Protein AF-A0A965HXW5-F1 (afdb_monomer_lite)

Secondary structure (DSSP, 8-state):
-BTTB------EEEEEEE-SSS-EEEEEE-SS--TT-----SPPTT--TT-B--------

Structure (mmCIF, N/CA/C/O backbone):
data_AF-A0A965HXW5-F1
#
_entry.id   AF-A0A965HXW5-F1
#
loop_
_atom_site.group_PDB
_atom_site.id
_atom_site.type_symbol
_atom_site.label_atom_id
_atom_site.label_alt_id
_atom_site.label_comp_id
_atom_site.label_asym_id
_atom_site.label_entity_id
_atom_site.label_seq_id
_atom_site.pdbx_PDB_ins_code
_atom_site.Cartn_x
_atom_site.Cartn_y
_atom_site.Cartn_z
_atom_site.occupancy
_atom_site.B_iso_or_equiv
_atom_site.auth_seq_id
_atom_site.auth_comp_id
_atom_site.auth_asym_id
_atom_site.auth_atom_id
_atom_site.pdbx_PDB_model_num
ATOM 1 N N . ILE A 1 1 ? -6.404 -0.886 2.722 1.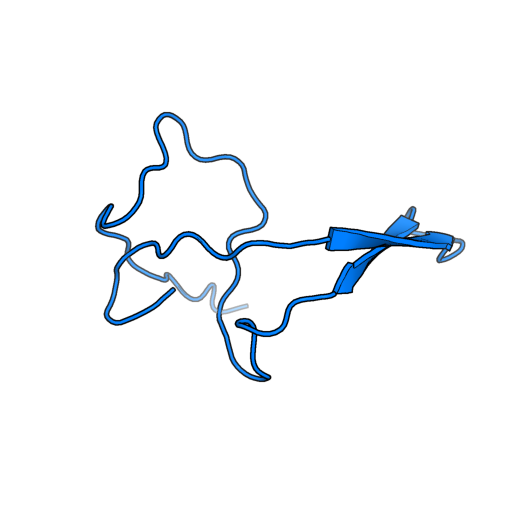00 88.00 1 ILE A N 1
ATOM 2 C CA . ILE A 1 1 ? -7.232 -0.700 3.943 1.00 88.00 1 ILE A CA 1
ATOM 3 C C . ILE A 1 1 ? -8.651 -1.025 3.529 1.00 88.00 1 ILE A C 1
ATOM 5 O O . ILE A 1 1 ? -9.069 -0.492 2.510 1.00 88.00 1 ILE A O 1
ATOM 9 N N . SER A 1 2 ? -9.350 -1.879 4.270 1.00 91.62 2 SER A N 1
ATOM 10 C CA . SER A 1 2 ? -10.712 -2.313 3.938 1.00 91.62 2 SER A CA 1
ATOM 11 C C . SER A 1 2 ? -11.597 -2.137 5.164 1.00 91.62 2 SER A C 1
ATOM 13 O O . SER A 1 2 ? -11.186 -2.501 6.266 1.00 91.62 2 SER A O 1
ATOM 15 N N . ASP A 1 3 ? -12.750 -1.487 5.006 1.00 91.44 3 ASP A N 1
ATOM 16 C CA . ASP A 1 3 ? -13.730 -1.246 6.077 1.00 91.44 3 ASP A CA 1
ATOM 17 C C . ASP A 1 3 ? -13.132 -0.693 7.390 1.00 91.44 3 ASP A C 1
ATOM 19 O O . ASP A 1 3 ? -13.481 -1.103 8.501 1.00 91.44 3 ASP A O 1
ATOM 23 N N . GLY A 1 4 ? -12.177 0.239 7.278 1.00 92.31 4 GLY A N 1
ATOM 24 C CA . GLY A 1 4 ? -11.505 0.843 8.438 1.00 92.31 4 GLY A CA 1
ATOM 25 C C . GLY A 1 4 ? -10.581 -0.116 9.199 1.00 92.31 4 GLY A C 1
ATOM 26 O O . GLY A 1 4 ? -10.294 0.091 10.382 1.00 92.31 4 GLY A O 1
ATOM 27 N N . ARG A 1 5 ? -10.115 -1.190 8.554 1.00 92.12 5 ARG A N 1
ATOM 28 C CA . ARG A 1 5 ? -9.153 -2.143 9.116 1.00 92.12 5 ARG A CA 1
ATOM 29 C C . ARG A 1 5 ? -7.951 -2.349 8.203 1.00 92.12 5 ARG A C 1
ATOM 31 O O . ARG A 1 5 ? -8.028 -2.251 6.974 1.00 92.12 5 ARG A O 1
ATOM 38 N N . LEU A 1 6 ? -6.809 -2.629 8.829 1.00 93.25 6 LEU A N 1
ATOM 39 C CA . LEU A 1 6 ? -5.617 -3.060 8.111 1.00 93.25 6 LEU A CA 1
ATOM 40 C C . LEU A 1 6 ? -5.806 -4.484 7.603 1.00 93.25 6 LEU A C 1
ATOM 42 O O . LEU A 1 6 ? -6.077 -5.399 8.375 1.00 93.25 6 LEU A O 1
ATOM 46 N N . GLU A 1 7 ? -5.576 -4.667 6.313 1.00 92.81 7 GLU A N 1
ATOM 47 C CA . GLU A 1 7 ? -5.480 -5.980 5.692 1.00 92.81 7 GLU A CA 1
ATOM 48 C C . GLU A 1 7 ? -4.041 -6.216 5.263 1.00 92.81 7 GLU A C 1
ATOM 50 O O . GLU A 1 7 ? -3.368 -5.313 4.752 1.00 92.81 7 GLU A O 1
ATOM 55 N N . ARG A 1 8 ? -3.548 -7.434 5.499 1.00 90.62 8 ARG A N 1
ATOM 56 C CA . ARG A 1 8 ? -2.206 -7.806 5.069 1.00 90.62 8 ARG A CA 1
ATOM 57 C C . ARG A 1 8 ? -2.266 -8.245 3.61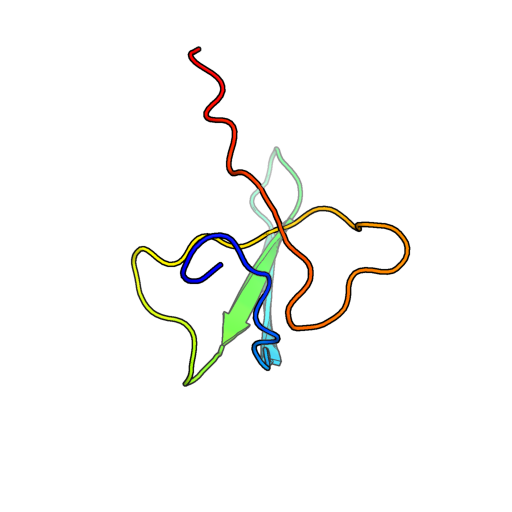4 1.00 90.62 8 ARG A C 1
ATOM 59 O O . ARG A 1 8 ? -2.793 -9.305 3.308 1.00 90.62 8 ARG A O 1
ATOM 66 N N . VAL A 1 9 ? -1.624 -7.474 2.747 1.00 91.69 9 VAL A N 1
ATOM 67 C CA . VAL A 1 9 ? -1.447 -7.824 1.336 1.00 91.69 9 VAL A CA 1
ATOM 68 C C . VAL A 1 9 ? -0.017 -8.292 1.098 1.00 91.69 9 VAL A C 1
ATOM 70 O O . VAL A 1 9 ? 0.942 -7.679 1.578 1.00 91.69 9 VAL A O 1
ATOM 73 N N . ARG A 1 10 ? 0.148 -9.388 0.351 1.00 91.31 10 ARG A N 1
ATOM 74 C CA . ARG A 1 10 ? 1.474 -9.847 -0.066 1.00 91.31 10 ARG A CA 1
ATOM 75 C C . ARG A 1 10 ? 1.931 -9.038 -1.276 1.00 91.31 10 ARG A C 1
ATOM 77 O O . ARG A 1 10 ? 1.265 -8.989 -2.309 1.00 91.31 10 ARG A O 1
ATOM 84 N N . LEU A 1 11 ? 3.106 -8.431 -1.148 1.00 92.38 11 LEU A N 1
ATOM 85 C CA . LEU A 1 11 ? 3.755 -7.669 -2.209 1.00 92.38 11 LEU A CA 1
ATOM 86 C C . LEU A 1 11 ? 5.081 -8.325 -2.585 1.00 92.38 11 LEU A C 1
ATOM 88 O O . LEU A 1 11 ? 5.804 -8.829 -1.726 1.00 92.38 11 LEU A O 1
ATOM 92 N N . THR A 1 12 ? 5.426 -8.256 -3.867 1.00 95.56 12 THR A N 1
ATOM 93 C CA . THR A 1 12 ? 6.764 -8.583 -4.367 1.00 95.56 12 THR A CA 1
ATOM 94 C C . THR A 1 12 ? 7.399 -7.315 -4.912 1.00 95.56 12 THR A C 1
ATOM 96 O O . THR A 1 12 ? 6.844 -6.691 -5.814 1.00 95.56 12 THR A O 1
ATOM 99 N N . ARG A 1 13 ? 8.566 -6.919 -4.395 1.00 93.62 13 ARG A N 1
ATOM 100 C CA . ARG A 1 13 ? 9.341 -5.826 -4.993 1.00 93.62 13 ARG A CA 1
ATOM 101 C C . ARG A 1 13 ? 9.980 -6.336 -6.280 1.00 93.62 13 ARG A C 1
ATOM 103 O O . ARG A 1 13 ? 10.754 -7.286 -6.244 1.00 93.62 13 ARG A O 1
ATOM 110 N N . VAL A 1 14 ? 9.642 -5.718 -7.404 1.00 96.00 14 VAL A N 1
ATOM 111 C CA . VAL A 1 14 ? 10.098 -6.141 -8.739 1.00 96.00 14 VAL A CA 1
ATOM 112 C C . VAL A 1 14 ? 11.087 -5.165 -9.365 1.00 96.00 14 VAL A C 1
ATOM 114 O O . VAL A 1 14 ? 11.642 -5.455 -10.420 1.00 96.00 14 VAL A O 1
ATOM 117 N N . GLY A 1 15 ? 11.337 -4.023 -8.727 1.00 94.12 15 GLY A N 1
ATOM 118 C CA . GLY A 1 15 ? 12.357 -3.102 -9.196 1.00 94.12 15 GLY A CA 1
ATOM 119 C C . GLY A 1 15 ? 12.395 -1.788 -8.441 1.00 94.12 15 GLY A C 1
ATOM 120 O O . GLY A 1 15 ? 11.726 -1.588 -7.424 1.00 94.12 15 GLY A O 1
ATOM 121 N N . GLU A 1 16 ? 13.205 -0.894 -8.982 1.00 92.50 16 GLU A N 1
ATOM 122 C CA . GLU A 1 16 ? 13.400 0.458 -8.497 1.00 92.50 16 GLU A CA 1
ATOM 123 C C . GLU A 1 16 ? 13.677 1.371 -9.685 1.00 92.50 16 GLU A C 1
ATOM 125 O O . GLU A 1 16 ? 14.379 0.984 -10.620 1.00 92.50 16 GLU A O 1
ATOM 130 N N . TYR A 1 17 ? 13.135 2.579 -9.641 1.00 89.81 17 TYR A N 1
ATOM 131 C CA . TYR A 1 17 ? 13.372 3.608 -10.636 1.00 89.81 17 TYR A CA 1
ATOM 132 C C . TYR A 1 17 ? 13.931 4.853 -9.953 1.00 89.81 17 TYR A C 1
ATOM 134 O O . TYR A 1 17 ? 13.328 5.385 -9.021 1.00 89.81 17 TYR A O 1
ATOM 142 N N . ARG A 1 18 ? 15.097 5.326 -10.402 1.00 85.75 18 ARG A N 1
ATOM 143 C CA . ARG A 1 18 ? 15.681 6.579 -9.903 1.00 85.75 18 ARG A CA 1
ATOM 144 C C . ARG A 1 18 ? 14.943 7.744 -10.550 1.00 85.75 18 ARG A C 1
ATOM 146 O O . ARG A 1 18 ? 14.970 7.870 -11.769 1.00 85.75 18 ARG A O 1
ATOM 153 N N . ASN A 1 19 ? 14.322 8.603 -9.746 1.00 81.81 19 ASN A N 1
ATOM 154 C CA . ASN A 1 19 ? 13.506 9.714 -10.251 1.00 81.81 19 ASN A CA 1
ATOM 155 C C . ASN A 1 19 ? 14.289 11.037 -10.397 1.00 81.81 19 ASN A C 1
ATOM 157 O O . ASN A 1 19 ? 13.694 12.095 -10.574 1.00 81.81 19 ASN A O 1
ATOM 161 N N . GLY A 1 20 ? 15.623 10.980 -10.343 1.00 77.81 20 GLY A N 1
ATOM 162 C CA . GLY A 1 20 ? 16.492 12.149 -10.468 1.00 77.81 20 GLY A CA 1
ATOM 163 C C . GLY A 1 20 ? 16.586 12.948 -9.168 1.00 77.81 20 GLY A C 1
ATOM 164 O O . GLY A 1 20 ? 17.515 12.727 -8.396 1.00 77.81 20 GLY A O 1
ATOM 165 N N . GLU A 1 21 ? 15.652 13.874 -8.947 1.00 68.38 21 GLU A N 1
ATOM 166 C CA . GLU A 1 21 ? 15.736 14.910 -7.900 1.00 68.38 21 GLU A CA 1
ATOM 167 C C . GLU A 1 21 ? 15.201 14.492 -6.518 1.00 68.38 21 GLU A C 1
ATOM 169 O O . GLU A 1 21 ? 15.618 15.062 -5.514 1.00 68.38 21 GLU A O 1
ATOM 174 N N . TRP A 1 22 ? 14.316 13.491 -6.430 1.00 65.62 22 TRP A N 1
ATOM 175 C CA . TRP A 1 22 ? 13.517 13.209 -5.221 1.00 65.62 22 TRP A CA 1
ATOM 176 C C . TRP A 1 22 ? 13.694 11.773 -4.699 1.00 65.62 22 TRP A C 1
ATOM 178 O O . TRP A 1 22 ? 12.813 11.217 -4.043 1.00 65.62 22 TRP A O 1
ATOM 188 N N . GLY A 1 23 ? 14.836 11.150 -5.003 1.00 78.50 23 GLY A N 1
ATOM 189 C CA . GLY A 1 23 ? 15.184 9.801 -4.556 1.00 78.50 23 GLY A CA 1
ATOM 190 C C . GLY A 1 23 ? 14.806 8.695 -5.545 1.00 78.50 23 GLY A C 1
ATOM 191 O O . GLY A 1 23 ? 15.091 8.766 -6.745 1.00 78.50 23 GLY A O 1
ATOM 192 N N . SER A 1 24 ? 14.244 7.603 -5.031 1.00 87.69 24 SER A N 1
ATOM 193 C CA . SER A 1 24 ? 13.892 6.438 -5.835 1.00 87.69 24 SER A CA 1
ATOM 194 C C . SER A 1 24 ? 12.472 5.963 -5.576 1.00 87.69 24 SER A C 1
ATOM 196 O O . SER A 1 24 ? 11.952 6.007 -4.464 1.00 87.69 24 SER A O 1
ATOM 198 N N . TRP A 1 25 ? 11.824 5.511 -6.643 1.00 90.19 25 TRP A N 1
ATOM 199 C CA . TRP A 1 25 ? 10.529 4.856 -6.585 1.00 90.19 25 TRP A CA 1
ATOM 200 C C . TRP A 1 25 ? 10.741 3.354 -6.542 1.00 90.19 25 TRP A C 1
ATOM 202 O O . TRP A 1 25 ? 11.444 2.796 -7.382 1.00 90.19 25 TRP A O 1
ATOM 212 N N . SER A 1 26 ? 10.120 2.684 -5.576 1.00 90.12 26 SER A N 1
ATOM 213 C CA . SER A 1 26 ? 10.093 1.223 -5.545 1.00 90.12 26 SER A CA 1
ATOM 214 C C . SER A 1 26 ? 8.908 0.711 -6.353 1.00 90.12 26 SER A C 1
ATOM 216 O O . SER A 1 26 ? 7.788 1.187 -6.186 1.00 90.12 26 SER A O 1
ATOM 218 N N . LEU A 1 27 ? 9.155 -0.275 -7.213 1.00 92.25 27 LEU A N 1
ATOM 219 C CA . LEU A 1 27 ? 8.119 -0.932 -7.998 1.00 92.25 27 LEU A CA 1
ATOM 220 C C . LEU A 1 27 ? 7.720 -2.245 -7.324 1.00 92.25 27 LEU A C 1
ATOM 222 O O . LEU A 1 27 ? 8.567 -3.107 -7.066 1.00 92.25 27 LEU A O 1
ATOM 226 N N . PHE A 1 28 ? 6.424 -2.408 -7.078 1.00 92.69 28 PHE A N 1
ATOM 227 C CA . PHE A 1 28 ? 5.849 -3.600 -6.463 1.00 92.69 28 PHE A CA 1
ATOM 228 C C . PHE A 1 28 ? 4.842 -4.267 -7.400 1.00 92.69 28 PHE A C 1
ATOM 230 O O . PHE A 1 28 ? 4.180 -3.608 -8.197 1.00 92.69 28 PHE A O 1
ATOM 237 N N . ARG A 1 29 ? 4.726 -5.589 -7.282 1.00 93.94 29 ARG A N 1
ATOM 238 C CA . ARG A 1 29 ? 3.705 -6.415 -7.924 1.00 93.94 29 ARG A CA 1
ATOM 239 C C . ARG A 1 29 ? 2.890 -7.132 -6.855 1.00 93.94 29 ARG A C 1
ATOM 241 O O . ARG A 1 29 ? 3.456 -7.630 -5.879 1.00 93.94 29 ARG A O 1
ATOM 248 N N . SER A 1 30 ? 1.585 -7.212 -7.075 1.00 94.25 30 SER A N 1
ATOM 249 C CA . SER A 1 30 ? 0.642 -7.977 -6.264 1.00 94.25 30 SER A CA 1
ATOM 250 C C . SER A 1 30 ? -0.522 -8.429 -7.136 1.00 94.25 30 SER A C 1
ATOM 252 O O . SER A 1 30 ? -0.858 -7.743 -8.099 1.00 94.25 30 SER A O 1
ATOM 254 N N . GLU A 1 31 ? -1.107 -9.573 -6.801 1.00 94.00 31 GLU A N 1
ATOM 255 C CA . GLU A 1 31 ? -2.364 -10.047 -7.394 1.00 94.00 31 GLU A CA 1
ATOM 256 C C . GLU A 1 31 ? -3.582 -9.557 -6.591 1.00 94.00 31 GLU A C 1
ATOM 258 O O . GLU A 1 31 ? -4.688 -9.495 -7.123 1.00 94.00 31 GLU A O 1
ATOM 263 N N . ASP A 1 32 ? -3.360 -9.144 -5.338 1.00 92.69 32 ASP A N 1
ATOM 264 C CA . ASP A 1 32 ? -4.414 -8.775 -4.390 1.00 92.69 32 ASP A CA 1
ATOM 265 C C . ASP A 1 32 ? -4.633 -7.254 -4.303 1.00 92.69 32 ASP A C 1
ATOM 267 O O . ASP A 1 32 ? -5.683 -6.818 -3.837 1.00 92.69 32 ASP A O 1
ATOM 271 N N . LEU A 1 33 ? -3.665 -6.443 -4.754 1.00 91.69 33 LEU A N 1
ATOM 272 C CA . LEU A 1 33 ? -3.758 -4.978 -4.75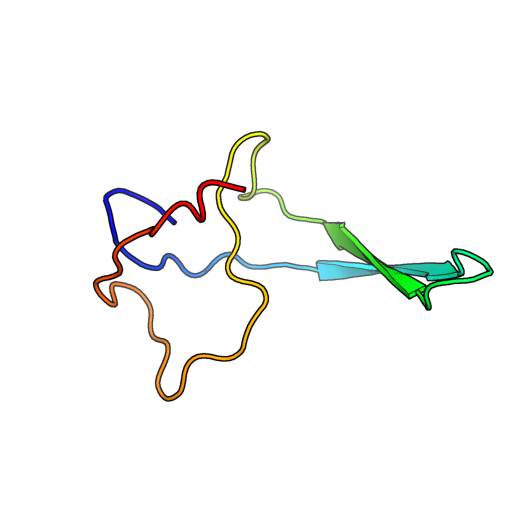6 1.00 91.69 33 LEU A CA 1
ATOM 273 C C . LEU A 1 33 ? -4.418 -4.466 -6.043 1.00 91.69 33 LEU A C 1
ATOM 275 O O . LEU A 1 33 ? -3.974 -4.787 -7.149 1.00 91.69 33 LEU A O 1
ATOM 279 N N . LYS A 1 34 ? -5.434 -3.616 -5.904 1.00 92.31 34 LYS A N 1
ATOM 280 C CA . LYS A 1 34 ? -6.212 -3.048 -7.010 1.00 92.31 34 LYS A CA 1
ATOM 281 C C . LYS A 1 34 ? -6.097 -1.520 -7.060 1.00 92.31 34 LYS A C 1
ATOM 283 O O . LYS A 1 34 ? -5.822 -0.874 -6.048 1.00 92.31 34 LYS A O 1
ATOM 288 N N . PRO A 1 35 ? -6.310 -0.902 -8.238 1.00 91.81 35 PRO A N 1
ATOM 289 C CA . PRO A 1 35 ? -6.412 0.550 -8.331 1.00 91.81 35 PRO A CA 1
ATOM 290 C C . PRO A 1 35 ? -7.485 1.097 -7.381 1.00 91.81 35 PRO A C 1
ATOM 292 O O . PRO A 1 35 ? -8.597 0.576 -7.344 1.00 91.81 35 PRO A O 1
ATOM 295 N N . GLY A 1 36 ? -7.148 2.159 -6.647 1.00 90.69 36 GLY A N 1
ATOM 296 C CA . GLY A 1 36 ? -8.024 2.769 -5.640 1.00 90.69 36 GLY A CA 1
ATOM 297 C C . GLY A 1 36 ? -7.801 2.263 -4.212 1.00 90.69 36 GLY A C 1
ATOM 298 O O . GLY A 1 36 ? -8.294 2.891 -3.278 1.00 90.69 36 GLY A O 1
ATOM 299 N N . ASP A 1 37 ? -7.022 1.195 -4.018 1.00 91.88 37 ASP A N 1
ATOM 300 C CA . ASP A 1 37 ? -6.689 0.719 -2.677 1.00 91.88 37 ASP A CA 1
ATOM 301 C C . ASP A 1 37 ? -5.825 1.731 -1.917 1.00 91.88 37 ASP A C 1
ATOM 303 O O . ASP A 1 37 ? -4.820 2.245 -2.415 1.00 91.88 37 ASP A O 1
ATOM 307 N N . ILE A 1 38 ? -6.181 1.964 -0.654 1.00 91.44 38 ILE A N 1
ATOM 308 C CA . ILE A 1 38 ? -5.393 2.803 0.249 1.00 91.44 38 ILE A CA 1
ATOM 309 C C . ILE A 1 38 ? -4.284 1.957 0.878 1.00 91.44 38 ILE A C 1
ATOM 311 O O . ILE A 1 38 ? -4.555 0.972 1.582 1.00 91.44 38 ILE A O 1
ATOM 315 N N . VAL A 1 39 ? -3.037 2.375 0.656 1.00 90.38 39 VAL A N 1
ATOM 316 C CA . VAL A 1 39 ? -1.830 1.728 1.180 1.00 90.38 39 VAL A CA 1
ATOM 317 C C . VAL A 1 39 ? -1.208 2.593 2.267 1.00 90.38 39 VAL A C 1
ATOM 319 O O . VAL A 1 39 ? -0.904 3.764 2.059 1.00 90.38 39 VAL A O 1
ATOM 322 N N . LEU A 1 40 ? -0.967 1.988 3.426 1.00 88.56 40 LEU A N 1
ATOM 323 C CA . LEU A 1 40 ? -0.172 2.600 4.478 1.00 88.56 40 LEU A CA 1
ATOM 324 C C . LEU A 1 40 ? 1.319 2.421 4.153 1.00 88.56 40 LEU A C 1
ATOM 326 O O . LEU A 1 40 ? 1.806 1.295 4.087 1.00 88.56 40 LEU A O 1
ATOM 330 N N . THR A 1 41 ? 2.041 3.523 3.960 1.00 85.50 41 THR A N 1
ATOM 331 C CA . THR A 1 41 ? 3.474 3.519 3.608 1.00 85.50 41 THR A CA 1
ATOM 332 C C . THR A 1 41 ? 4.402 3.730 4.808 1.00 85.50 41 THR A C 1
ATOM 334 O O . THR A 1 41 ? 5.588 3.419 4.730 1.00 85.50 41 THR A O 1
ATOM 337 N N . GLY A 1 42 ? 3.873 4.240 5.924 1.00 81.94 42 GLY A N 1
ATOM 338 C CA . GLY A 1 42 ? 4.602 4.412 7.179 1.00 81.94 42 GLY A CA 1
ATOM 339 C C . GLY A 1 42 ? 4.578 3.159 8.056 1.00 81.94 42 GLY A C 1
ATOM 340 O O . GLY A 1 42 ? 3.655 2.347 7.991 1.00 81.94 42 GLY A O 1
ATOM 341 N N . GLN A 1 43 ? 5.582 3.014 8.920 1.00 75.62 43 GLN A N 1
ATOM 342 C CA . GLN A 1 43 ? 5.609 1.924 9.889 1.00 75.62 43 GLN A CA 1
ATOM 343 C C . GLN A 1 43 ? 4.725 2.271 11.092 1.00 75.62 43 GLN A C 1
ATOM 345 O O . GLN A 1 43 ? 4.998 3.226 11.817 1.00 75.62 43 GLN A O 1
ATOM 350 N N . LEU A 1 44 ? 3.687 1.467 11.331 1.00 78.06 44 LEU A N 1
ATOM 351 C CA . LEU A 1 44 ? 2.933 1.510 12.582 1.00 78.06 44 LEU A CA 1
ATOM 352 C C . LEU A 1 44 ? 3.530 0.503 13.573 1.00 78.06 44 LEU A C 1
ATOM 354 O O . LEU A 1 44 ? 3.689 -0.674 13.225 1.00 78.06 44 LEU A O 1
ATOM 358 N N . PRO A 1 45 ? 3.855 0.919 14.808 1.00 76.06 45 PRO A N 1
ATOM 359 C CA . PRO A 1 45 ? 4.252 -0.023 15.841 1.00 76.06 45 PRO A CA 1
ATOM 360 C C . PRO A 1 45 ? 3.107 -1.013 16.076 1.00 76.06 45 PRO A C 1
ATOM 362 O O . PRO A 1 45 ? 1.951 -0.618 16.210 1.00 76.06 45 PRO A O 1
ATOM 365 N N . ASN A 1 46 ? 3.432 -2.305 16.107 1.00 79.31 46 ASN A N 1
ATOM 366 C CA . ASN A 1 46 ? 2.464 -3.389 16.298 1.00 79.31 46 ASN A CA 1
ATOM 367 C C . ASN A 1 46 ? 1.332 -3.433 15.248 1.00 79.31 46 ASN A C 1
ATOM 369 O O . ASN A 1 46 ? 0.237 -3.904 15.554 1.00 79.31 46 ASN A O 1
ATOM 373 N N . ALA A 1 47 ? 1.573 -2.969 14.013 1.00 81.06 47 ALA A N 1
ATOM 374 C CA . ALA A 1 47 ? 0.619 -3.160 12.922 1.00 81.06 47 ALA A CA 1
ATOM 375 C C . ALA A 1 47 ? 0.381 -4.655 12.677 1.00 81.06 47 ALA A C 1
ATOM 377 O O . ALA A 1 47 ? 1.274 -5.403 12.272 1.00 81.06 47 ALA A O 1
ATOM 378 N N . VAL A 1 48 ? -0.855 -5.072 12.912 1.00 87.19 48 VAL A N 1
ATOM 379 C CA . VAL A 1 48 ? -1.335 -6.428 12.679 1.00 87.19 48 VAL A CA 1
ATOM 380 C C . VAL A 1 48 ? -2.557 -6.379 11.778 1.00 87.19 48 VAL A C 1
ATOM 382 O O . VAL A 1 48 ? -3.243 -5.363 11.661 1.00 87.19 48 VAL A O 1
ATOM 385 N N . GLU A 1 49 ? -2.819 -7.498 11.126 1.00 89.12 49 GLU A N 1
ATOM 386 C CA . GLU A 1 49 ? -4.047 -7.699 10.374 1.00 89.12 49 GLU A CA 1
ATOM 387 C C . GLU A 1 49 ? -5.274 -7.499 11.275 1.00 89.12 49 GLU A C 1
ATOM 389 O O . GLU A 1 49 ? -5.278 -7.885 12.444 1.00 89.12 49 GLU A O 1
ATOM 394 N N . GLY A 1 50 ? -6.297 -6.839 10.742 1.00 90.31 50 GLY A N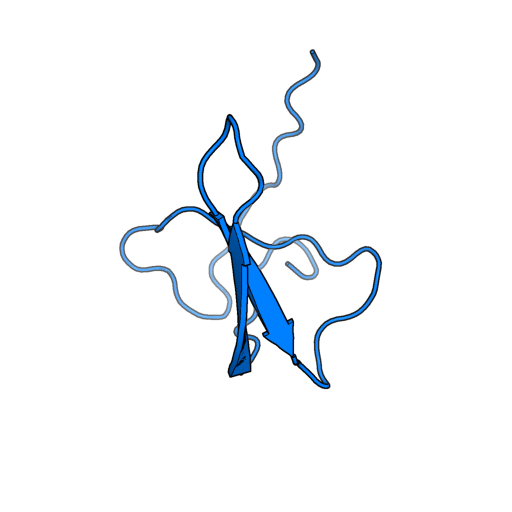 1
ATOM 395 C CA . GLY A 1 50 ? -7.512 -6.495 11.464 1.00 90.31 50 GLY A CA 1
ATOM 396 C C . GLY A 1 50 ? -7.376 -5.308 12.419 1.00 90.31 50 GLY A C 1
ATOM 397 O O . GLY A 1 50 ? -8.385 -4.924 13.013 1.00 90.31 50 GLY A O 1
ATOM 398 N N . LEU A 1 51 ? -6.195 -4.693 12.574 1.00 91.31 51 LEU A N 1
ATOM 399 C CA . LEU A 1 51 ? -6.044 -3.490 13.396 1.00 91.31 51 LEU A CA 1
ATOM 400 C C . LEU A 1 51 ? -6.980 -2.388 12.883 1.00 91.31 51 LEU A C 1
ATOM 402 O O . LEU A 1 51 ? -6.973 -2.063 11.694 1.00 91.31 51 LEU A O 1
ATOM 406 N N . ARG A 1 52 ? -7.802 -1.831 13.781 1.00 91.38 52 ARG A N 1
ATOM 407 C CA . ARG A 1 52 ? -8.725 -0.740 13.452 1.00 91.38 52 ARG A CA 1
ATOM 408 C C . ARG A 1 52 ? -7.929 0.527 13.167 1.00 91.38 52 ARG A C 1
ATOM 410 O O . ARG A 1 52 ? -7.063 0.899 13.954 1.00 91.38 52 ARG A O 1
ATOM 417 N N . VAL A 1 53 ? -8.266 1.185 12.069 1.00 89.88 53 VAL A N 1
ATOM 418 C CA . VAL A 1 53 ? -7.646 2.429 11.623 1.00 89.88 53 VAL A CA 1
ATOM 419 C C . VAL A 1 53 ? -8.712 3.402 11.144 1.00 89.88 53 VAL A C 1
ATOM 421 O O . VAL A 1 53 ? -9.788 3.008 10.700 1.00 89.88 53 VAL A O 1
ATOM 424 N N . GLU A 1 54 ? -8.392 4.682 11.230 1.00 90.56 54 GLU A N 1
ATOM 425 C CA . GLU A 1 54 ? -9.184 5.759 10.657 1.00 90.56 54 GLU A CA 1
ATOM 426 C C . GLU A 1 54 ? -8.311 6.477 9.635 1.00 90.56 54 GLU A C 1
ATOM 428 O O . GLU A 1 54 ? -7.173 6.848 9.933 1.00 90.56 54 GLU A O 1
ATOM 433 N N . VAL A 1 55 ? -8.815 6.610 8.409 1.00 86.62 55 VAL A N 1
ATOM 434 C CA . VAL A 1 55 ? -8.133 7.385 7.375 1.00 86.62 55 VAL A CA 1
ATOM 435 C C . VAL A 1 55 ? -8.511 8.839 7.592 1.00 86.62 55 VAL A C 1
ATOM 437 O O . VAL A 1 55 ? -9.658 9.225 7.383 1.00 86.62 55 VAL A O 1
ATOM 440 N N . VAL A 1 56 ? -7.542 9.630 8.034 1.00 86.31 56 VAL A N 1
ATOM 441 C CA . VAL A 1 56 ? -7.693 11.077 8.154 1.00 86.31 56 VAL A CA 1
ATOM 442 C C . VAL A 1 56 ? -7.158 11.697 6.871 1.00 86.31 56 VAL A C 1
ATOM 444 O O . VAL A 1 56 ? -5.957 11.649 6.609 1.00 86.31 56 VAL A O 1
ATOM 447 N N . GLU A 1 57 ? -8.048 12.250 6.052 1.00 79.12 57 GLU A N 1
ATOM 448 C CA . GLU A 1 57 ? -7.643 13.048 4.899 1.00 79.12 57 GLU A CA 1
ATOM 449 C C . GLU A 1 57 ? -7.093 14.391 5.396 1.00 79.12 57 GLU A C 1
ATOM 451 O O . GLU A 1 57 ? -7.802 15.168 6.041 1.00 79.12 57 GLU A O 1
ATOM 456 N N . SER A 1 58 ? -5.818 14.665 5.112 1.00 68.56 58 SER A N 1
ATOM 457 C CA . SER A 1 58 ? -5.281 16.019 5.242 1.00 68.56 58 SER A CA 1
ATOM 458 C C . SER A 1 58 ? -5.928 16.867 4.154 1.00 68.56 58 SER A C 1
ATOM 460 O O . SER A 1 58 ? -5.735 16.604 2.968 1.00 68.56 58 SER A O 1
ATOM 462 N N . ARG A 1 59 ? -6.743 17.846 4.552 1.00 54.53 59 ARG A N 1
ATOM 463 C CA . ARG A 1 59 ? -7.158 18.916 3.645 1.00 54.53 59 ARG A CA 1
ATOM 464 C C . ARG A 1 59 ? -5.974 19.862 3.514 1.00 54.53 59 ARG A C 1
ATOM 466 O O . ARG A 1 59 ? -5.699 20.596 4.461 1.00 54.53 59 ARG A O 1
ATOM 473 N N . ASP A 1 60 ? -5.290 19.790 2.381 1.00 48.59 60 ASP A N 1
ATOM 474 C CA . ASP A 1 60 ? -4.367 20.841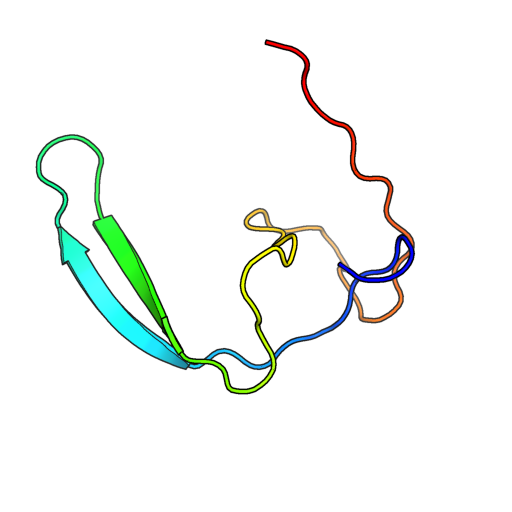 1.947 1.00 48.59 60 ASP A CA 1
ATOM 475 C C . ASP A 1 60 ? -5.145 22.100 1.526 1.00 48.59 60 ASP A C 1
ATOM 477 O O . ASP A 1 60 ? -6.257 21.957 0.955 1.00 4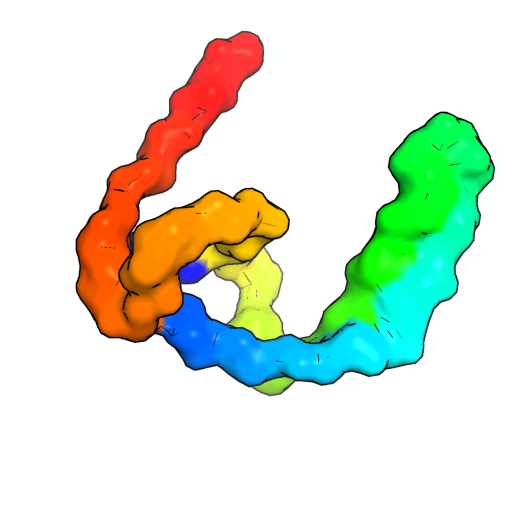8.59 60 ASP A O 1
#

Sequence (60 aa):
ISDGRLERVRLTRVGEYRNGEWGSWSLFRSEDLKPGDIVLTGQLPNAVEGLRVEVVESRD

Radius of gyration: 13.8 Å; chains: 1; bounding box: 30×31×27 Å

Foldseek 3Di:
DPPQWDADFDKDFPDWDAPPPPGIDTDIDGPPDDPPDDDDPDDDVPRDGGDGHDDDDDDD

pLDDT: mean 86.58, std 9.47, range [48.59, 96.0]